Protein AF-A0A8X6HDX8-F1 (afdb_monomer)

Mean predicted aligned error: 4.6 Å

Radius of gyration: 15.34 Å; Cα contacts (8 Å, |Δi|>4): 33; chains: 1; bounding box: 42×24×36 Å

Secondary structure (DSSP, 8-state):
-HHHHHHTT---HHHHHHHHHHHHHHHHHHHHHHHH---HHHIIIIIHHHHHHHHHHHHHHHHHHHHS-HHHHHHHHH-

Sequence (79 aa):
MLCRKIQRRKSSLQDLYKIYQMLKMVPMLVEALTKDFPHRCVEEIFVSDFQGIMDDCEKFVDMISQTLDFDAIEIKNLL

Solvent-accessible surface area (backbone atoms only — not comparable to full-atom values): 4636 Å² total; per-residue (Å²): 115,65,69,61,26,50,76,66,73,67,56,50,72,69,56,52,48,53,52,44,54,53,59,69,44,46,64,59,51,43,52,49,44,58,70,78,44,79,44,67,67,48,45,67,62,47,42,49,50,51,49,52,52,47,65,76,39,43,68,58,48,50,52,48,69,75,68,55,69,60,67,66,51,55,57,62,75,77,108

Structure (mmCIF, N/CA/C/O backbone):
data_AF-A0A8X6HDX8-F1
#
_entry.id   AF-A0A8X6HDX8-F1
#
loop_
_atom_site.group_PDB
_atom_site.id
_atom_site.type_symbol
_atom_site.label_atom_id
_atom_site.label_alt_id
_atom_site.label_comp_id
_atom_site.label_asym_id
_atom_site.label_entity_id
_atom_site.label_seq_id
_atom_site.pdbx_PDB_ins_code
_atom_site.Cartn_x
_atom_site.Cartn_y
_atom_site.Cartn_z
_atom_site.occupancy
_atom_site.B_iso_or_equiv
_atom_site.auth_seq_id
_atom_site.auth_comp_id
_atom_site.auth_asym_id
_atom_site.auth_atom_id
_atom_site.pdbx_PDB_model_num
ATOM 1 N N . MET A 1 1 ? -5.828 14.230 1.677 1.00 70.31 1 MET A N 1
ATOM 2 C CA . MET A 1 1 ? -6.849 14.505 2.724 1.00 70.31 1 MET A CA 1
ATOM 3 C C . MET A 1 1 ? -6.958 13.388 3.766 1.00 70.31 1 MET A C 1
ATOM 5 O O . MET A 1 1 ? -7.081 13.724 4.936 1.00 70.31 1 MET A O 1
ATOM 9 N N . LEU A 1 2 ? -6.859 12.103 3.393 1.00 87.56 2 LEU A N 1
ATOM 10 C CA . LEU A 1 2 ? -6.935 10.971 4.336 1.00 87.56 2 LEU A CA 1
ATOM 11 C C . LEU A 1 2 ? -5.720 10.870 5.276 1.00 87.56 2 LEU A C 1
ATOM 13 O O . LEU A 1 2 ? -5.905 10.800 6.486 1.00 87.56 2 LEU A O 1
ATOM 17 N N . CYS A 1 3 ? -4.490 11.011 4.766 1.00 87.56 3 CYS A N 1
ATOM 18 C CA . CYS A 1 3 ? -3.285 10.975 5.612 1.00 87.56 3 CYS A CA 1
ATOM 19 C C . CYS A 1 3 ? -3.305 12.056 6.708 1.00 87.56 3 CYS A C 1
ATOM 21 O O . CYS A 1 3 ? -2.980 11.786 7.859 1.00 87.56 3 CYS A O 1
ATOM 23 N N . ARG A 1 4 ? -3.801 13.266 6.395 1.00 93.44 4 ARG A N 1
ATOM 24 C CA . ARG A 1 4 ? -3.996 14.332 7.397 1.00 93.44 4 ARG A CA 1
ATOM 25 C C . ARG A 1 4 ? -5.039 13.961 8.458 1.00 93.44 4 ARG A C 1
ATOM 27 O O . ARG A 1 4 ? -4.905 14.386 9.601 1.00 93.44 4 ARG A O 1
ATOM 34 N N . LYS A 1 5 ? -6.087 13.206 8.103 1.00 93.19 5 LYS A N 1
ATOM 35 C CA . LYS A 1 5 ? -7.075 12.715 9.078 1.00 93.19 5 LYS A CA 1
ATOM 36 C C . LYS A 1 5 ? -6.458 11.677 10.013 1.00 93.19 5 LYS A C 1
ATOM 38 O O . LYS A 1 5 ? -6.684 11.780 11.214 1.00 93.19 5 LYS A O 1
ATOM 43 N N . ILE A 1 6 ? -5.650 10.756 9.480 1.00 90.44 6 ILE A N 1
ATOM 44 C CA . ILE A 1 6 ? -4.901 9.773 10.280 1.00 90.44 6 ILE A CA 1
ATOM 45 C C . ILE A 1 6 ? -3.966 10.493 11.252 1.00 90.44 6 ILE A C 1
ATOM 47 O O . ILE A 1 6 ? -4.047 10.271 12.457 1.00 90.44 6 ILE A O 1
ATOM 51 N N . GLN A 1 7 ? -3.160 11.437 10.754 1.00 93.69 7 GLN A N 1
ATOM 52 C CA . GLN A 1 7 ? -2.249 12.239 11.581 1.00 93.69 7 GLN A CA 1
ATOM 53 C C . GLN A 1 7 ? -2.974 12.967 12.722 1.00 93.69 7 GLN A C 1
ATOM 55 O O . GLN A 1 7 ? -2.467 13.045 13.836 1.00 93.69 7 GLN A O 1
ATOM 60 N N . ARG A 1 8 ? -4.183 13.481 12.465 1.00 96.31 8 ARG A N 1
ATOM 61 C CA . ARG A 1 8 ? -5.013 14.173 13.465 1.00 96.31 8 ARG A CA 1
ATOM 62 C C . ARG A 1 8 ? -5.838 13.231 14.351 1.00 96.31 8 ARG A C 1
ATOM 64 O O . ARG A 1 8 ? -6.615 13.735 15.156 1.00 96.31 8 ARG A O 1
ATOM 71 N N . ARG A 1 9 ? -5.727 11.906 14.186 1.00 91.44 9 ARG A N 1
ATOM 72 C CA . ARG A 1 9 ? -6.571 10.887 14.845 1.00 91.44 9 ARG A CA 1
ATOM 73 C C . ARG A 1 9 ? -8.078 11.112 14.639 1.00 91.44 9 ARG A C 1
ATOM 75 O O . ARG A 1 9 ? -8.884 10.867 15.527 1.00 91.44 9 ARG A O 1
ATOM 82 N N . LYS A 1 10 ? -8.458 11.606 13.456 1.00 94.25 10 LYS A N 1
ATOM 83 C CA . LYS A 1 10 ? -9.851 11.877 13.040 1.00 94.25 10 LYS A CA 1
ATOM 84 C C . LYS A 1 10 ? -10.292 11.021 11.843 1.00 94.25 10 LYS A C 1
ATOM 86 O O . LYS A 1 10 ? -11.211 11.401 11.123 1.00 94.25 10 LYS A O 1
ATOM 91 N N . SER A 1 11 ? -9.593 9.924 11.567 1.00 92.69 11 SER A N 1
ATOM 92 C CA . SER A 1 11 ? -9.937 8.968 10.509 1.00 92.69 11 SER A CA 1
ATOM 93 C C . SER A 1 11 ? -10.989 7.971 10.994 1.00 92.69 11 SER A C 1
ATOM 95 O O . SER A 1 11 ? -10.842 7.414 12.080 1.00 92.69 11 SER A O 1
ATOM 97 N N . SER A 1 12 ? -12.022 7.726 10.186 1.00 93.38 12 SER A N 1
ATOM 98 C CA . SER A 1 12 ? -12.982 6.636 10.419 1.00 93.38 12 SER A CA 1
ATOM 99 C C . SER A 1 12 ? -12.468 5.300 9.863 1.00 93.38 12 SER A C 1
ATOM 101 O O . SER A 1 12 ? -11.557 5.286 9.037 1.00 93.38 12 SER A O 1
ATOM 103 N N . LEU A 1 13 ? -13.095 4.174 10.236 1.00 91.06 13 LEU A N 1
ATOM 10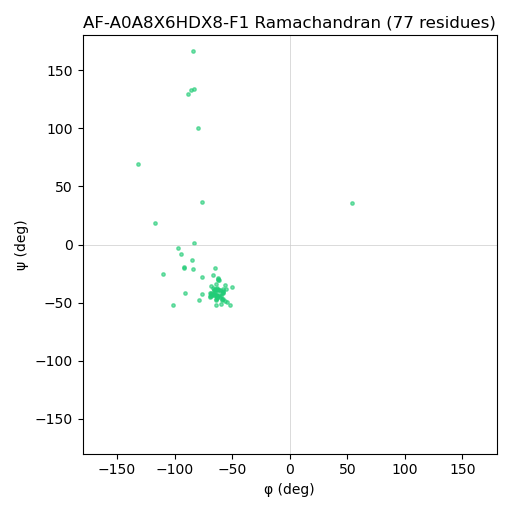4 C CA . LEU A 1 13 ? -12.817 2.870 9.606 1.00 91.06 13 LEU A CA 1
ATOM 105 C C . LEU A 1 13 ? -13.028 2.907 8.085 1.00 91.06 13 LEU A C 1
ATOM 107 O O . LEU A 1 13 ? -12.253 2.317 7.344 1.00 91.06 13 LEU A O 1
ATOM 111 N N . GLN A 1 14 ? -14.012 3.674 7.603 1.00 90.19 14 GLN A N 1
ATOM 112 C CA . GLN A 1 14 ? -14.229 3.869 6.169 1.00 90.19 14 GLN A CA 1
ATOM 113 C C . GLN A 1 14 ? -13.063 4.618 5.501 1.00 90.19 14 GLN A C 1
ATOM 115 O O . GLN A 1 14 ? -12.702 4.305 4.369 1.00 90.19 14 GLN A O 1
ATOM 120 N N . ASP A 1 15 ? -12.4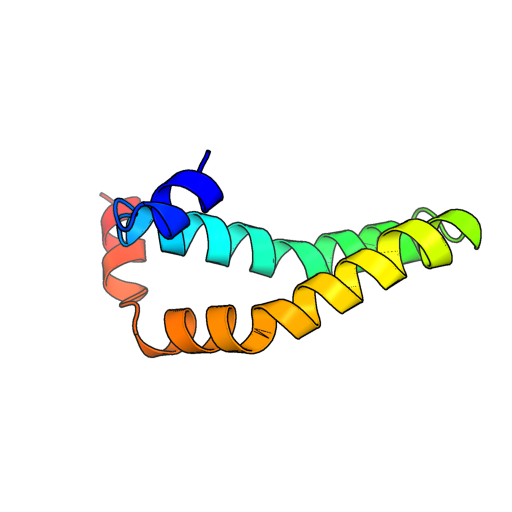71 5.610 6.175 1.00 93.38 15 ASP A N 1
ATOM 121 C CA . ASP A 1 15 ? -11.285 6.304 5.664 1.00 93.38 15 ASP A CA 1
ATOM 122 C C . ASP A 1 15 ? -10.091 5.333 5.553 1.00 93.38 15 ASP A C 1
ATOM 124 O O . ASP A 1 15 ? -9.356 5.394 4.568 1.00 93.38 15 ASP A O 1
ATOM 128 N N . LEU A 1 16 ? -9.922 4.421 6.520 1.00 93.62 16 LEU A N 1
ATOM 129 C CA . LEU A 1 16 ? -8.872 3.392 6.497 1.00 93.62 16 LEU A CA 1
ATOM 130 C C . LEU A 1 16 ? -9.124 2.336 5.413 1.00 93.62 16 LEU A C 1
ATOM 132 O O . LEU A 1 16 ? -8.203 1.987 4.678 1.00 93.62 16 LEU A O 1
ATOM 136 N N . TYR A 1 17 ? -10.374 1.899 5.247 1.00 92.88 17 TYR A N 1
ATOM 137 C CA . TYR A 1 17 ? -10.773 0.970 4.190 1.00 92.88 17 TYR A CA 1
ATOM 138 C C . TYR A 1 17 ? -10.506 1.536 2.788 1.00 92.88 17 TYR A C 1
ATOM 140 O O . TYR A 1 17 ? -9.997 0.828 1.926 1.00 92.88 17 TYR A O 1
ATOM 148 N N . LYS A 1 18 ? -10.743 2.834 2.557 1.00 92.50 18 LYS A N 1
ATOM 149 C CA . LYS A 1 18 ? -10.408 3.481 1.273 1.00 92.50 18 LYS A CA 1
ATOM 150 C C . LYS A 1 18 ? -8.911 3.440 0.962 1.00 92.50 18 LYS A C 1
ATOM 152 O O . LYS A 1 18 ? -8.534 3.261 -0.191 1.00 92.50 18 LYS A O 1
ATOM 157 N N . ILE A 1 19 ? -8.058 3.625 1.971 1.00 94.31 19 ILE A N 1
ATOM 158 C CA . ILE A 1 19 ? -6.599 3.530 1.799 1.00 94.31 19 ILE A CA 1
ATOM 159 C C . ILE A 1 19 ? -6.207 2.086 1.502 1.00 94.31 19 ILE A C 1
ATOM 161 O O . ILE A 1 19 ? -5.447 1.849 0.571 1.00 94.31 19 ILE A O 1
ATOM 165 N N . TYR A 1 20 ? -6.775 1.130 2.238 1.00 94.75 20 TYR A N 1
ATOM 166 C CA . TYR A 1 20 ? -6.585 -0.295 1.988 1.00 94.75 20 TYR A CA 1
ATOM 167 C C . TYR A 1 20 ? -6.942 -0.680 0.546 1.00 94.75 20 TYR A C 1
ATOM 169 O O . TYR A 1 20 ? -6.131 -1.295 -0.141 1.00 94.75 20 TYR A O 1
ATOM 177 N N . GLN A 1 21 ? -8.113 -0.259 0.058 1.00 93.38 21 GLN A N 1
ATOM 178 C CA . GLN A 1 21 ? -8.536 -0.513 -1.320 1.00 93.38 21 GLN A 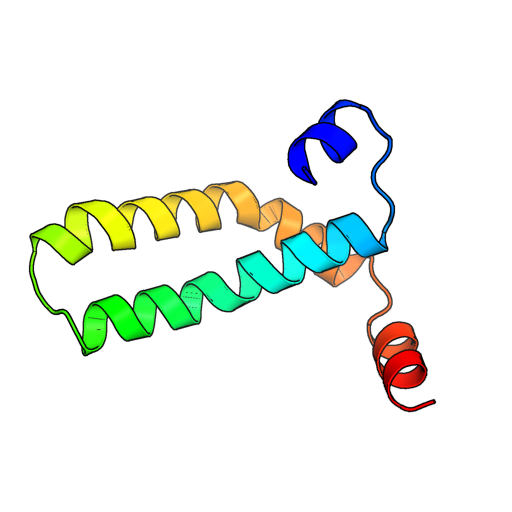CA 1
ATOM 179 C C . GLN A 1 21 ? -7.560 0.092 -2.334 1.00 93.38 21 GLN A C 1
ATOM 181 O O . GLN A 1 21 ? -7.190 -0.579 -3.290 1.00 93.38 21 GLN A O 1
ATOM 186 N N . MET A 1 22 ? -7.104 1.332 -2.114 1.00 94.12 22 MET A N 1
ATOM 187 C CA . MET A 1 22 ? -6.111 1.960 -2.991 1.00 94.12 22 MET A CA 1
ATOM 188 C C . MET A 1 22 ? -4.802 1.168 -3.035 1.00 94.12 22 MET A C 1
ATOM 190 O O . MET A 1 22 ? -4.304 0.908 -4.125 1.00 94.12 22 MET A O 1
ATOM 194 N N . LEU A 1 23 ? -4.288 0.730 -1.884 1.00 95.00 23 LEU A N 1
ATOM 195 C CA . LEU A 1 23 ? -3.070 -0.082 -1.807 1.00 95.00 23 LEU A CA 1
ATOM 196 C C . LEU A 1 23 ? -3.237 -1.436 -2.508 1.00 95.00 23 LEU A C 1
ATOM 198 O O . LEU A 1 23 ? -2.340 -1.873 -3.218 1.00 95.00 23 LEU A O 1
ATOM 202 N N . LYS A 1 24 ? -4.408 -2.074 -2.396 1.00 94.00 24 LYS A N 1
ATOM 203 C CA . LYS A 1 24 ? -4.700 -3.330 -3.107 1.00 94.00 24 LYS A CA 1
ATOM 204 C C . LYS A 1 24 ? -4.738 -3.187 -4.634 1.00 94.00 24 LYS A C 1
ATOM 206 O O . LYS A 1 24 ? -4.561 -4.192 -5.314 1.00 94.00 24 LYS A O 1
ATOM 211 N N . MET A 1 25 ? -4.929 -1.983 -5.180 1.00 94.31 25 MET A N 1
ATOM 212 C CA . MET A 1 25 ? -4.876 -1.744 -6.631 1.00 94.31 25 MET A CA 1
ATOM 213 C C . MET A 1 25 ? -3.456 -1.517 -7.162 1.00 94.31 25 MET A 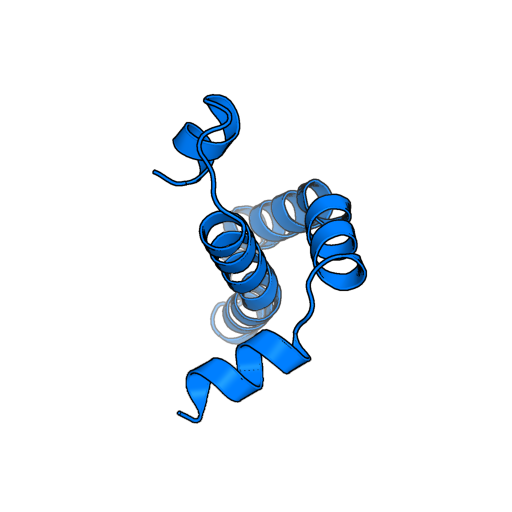C 1
ATOM 215 O O . MET A 1 25 ? -3.223 -1.693 -8.357 1.00 94.31 25 MET A O 1
ATOM 219 N N . VAL A 1 26 ? -2.505 -1.126 -6.308 1.00 94.94 26 VAL A N 1
ATOM 220 C CA . VAL A 1 26 ? -1.133 -0.802 -6.735 1.00 94.94 26 VAL A CA 1
ATOM 221 C C . VAL A 1 26 ? -0.444 -1.974 -7.451 1.00 94.94 26 VAL A C 1
ATOM 223 O O . VAL A 1 26 ? 0.146 -1.719 -8.497 1.00 94.94 26 VAL A O 1
ATOM 226 N N . PRO A 1 27 ? -0.566 -3.248 -7.017 1.00 94.19 27 PRO A N 1
ATOM 227 C CA . PRO A 1 27 ? 0.015 -4.373 -7.754 1.00 94.19 27 PRO A CA 1
ATOM 228 C C . PRO A 1 27 ? -0.495 -4.492 -9.196 1.00 94.19 27 PRO A C 1
ATOM 230 O O . PRO A 1 27 ? 0.292 -4.734 -10.105 1.00 94.19 27 PRO A O 1
ATOM 233 N N . MET A 1 28 ? -1.791 -4.254 -9.426 1.00 94.44 28 MET A N 1
ATOM 234 C CA . MET A 1 28 ? -2.367 -4.270 -10.777 1.00 94.44 28 MET A CA 1
ATOM 235 C C . MET A 1 28 ? -1.825 -3.123 -11.635 1.00 94.44 28 MET A C 1
ATOM 237 O O . MET A 1 28 ? -1.598 -3.289 -12.831 1.00 94.44 28 MET A O 1
ATOM 241 N N . LEU A 1 29 ? -1.611 -1.953 -11.027 1.00 94.12 29 LEU A N 1
ATOM 242 C CA . LEU A 1 29 ? -0.994 -0.817 -11.706 1.00 94.12 29 LEU A CA 1
ATOM 243 C C . LEU A 1 29 ? 0.465 -1.115 -12.070 1.00 94.12 29 LEU A C 1
ATOM 245 O O . LEU A 1 29 ? 0.875 -0.814 -13.186 1.00 94.12 29 LEU A O 1
ATOM 249 N N . VAL A 1 30 ? 1.230 -1.716 -11.155 1.00 94.81 30 VAL A N 1
ATOM 250 C CA . VAL A 1 30 ? 2.613 -2.140 -11.407 1.00 94.81 30 VAL A CA 1
ATOM 251 C C . VAL A 1 30 ? 2.661 -3.135 -12.564 1.00 94.81 30 VAL A C 1
ATOM 253 O O . VAL A 1 30 ? 3.423 -2.923 -13.502 1.00 94.81 30 VAL A O 1
ATOM 256 N N . GLU A 1 31 ? 1.797 -4.151 -12.562 1.00 94.56 31 GLU A N 1
ATOM 257 C CA . GLU A 1 31 ? 1.712 -5.126 -13.654 1.00 94.56 31 GLU A CA 1
ATOM 258 C C . GLU A 1 31 ? 1.419 -4.452 -15.004 1.00 94.56 31 GLU A C 1
ATOM 260 O O . GLU A 1 31 ? 2.109 -4.718 -15.991 1.00 94.56 31 GLU A O 1
ATOM 265 N N . ALA A 1 32 ? 0.439 -3.544 -15.049 1.00 94.19 32 ALA A N 1
ATOM 266 C CA . ALA A 1 32 ? 0.092 -2.810 -16.264 1.00 94.19 32 ALA A CA 1
ATOM 267 C C . ALA A 1 32 ? 1.248 -1.923 -16.755 1.00 94.19 32 ALA A C 1
ATOM 269 O O . ALA A 1 32 ? 1.559 -1.915 -17.944 1.00 94.19 32 ALA A O 1
ATOM 270 N N . LEU A 1 33 ? 1.930 -1.213 -15.849 1.00 94.12 33 LEU A N 1
ATOM 271 C CA . LEU A 1 33 ? 3.087 -0.384 -16.194 1.00 94.12 33 LEU A CA 1
ATOM 272 C C . LEU A 1 33 ? 4.238 -1.228 -16.749 1.00 94.12 33 LEU A C 1
ATOM 274 O O . LEU A 1 33 ? 4.800 -0.875 -17.782 1.00 94.12 33 LEU A O 1
ATOM 278 N N . THR A 1 34 ? 4.555 -2.358 -16.116 1.00 92.56 34 THR A N 1
ATOM 279 C CA . THR A 1 34 ? 5.622 -3.256 -16.574 1.00 92.56 34 THR A CA 1
ATOM 280 C C . THR A 1 34 ? 5.296 -3.891 -17.927 1.00 92.56 34 THR A C 1
ATOM 282 O O . THR A 1 34 ? 6.183 -4.037 -18.767 1.00 92.56 34 THR A O 1
ATOM 285 N N . LYS A 1 35 ? 4.033 -4.266 -18.157 1.00 93.75 35 LYS A N 1
ATOM 286 C CA . LYS A 1 35 ? 3.606 -4.958 -19.378 1.00 93.75 35 LYS A CA 1
ATOM 287 C C . LYS A 1 35 ? 3.433 -4.019 -20.570 1.00 93.75 35 LYS A C 1
ATOM 289 O O . LYS A 1 35 ? 3.914 -4.327 -21.659 1.00 93.75 35 LYS A O 1
ATOM 294 N N . ASP A 1 36 ? 2.742 -2.901 -20.370 1.00 94.06 36 ASP A N 1
ATOM 295 C CA . ASP A 1 36 ? 2.323 -2.016 -21.461 1.00 94.06 36 ASP A CA 1
ATOM 296 C C . ASP A 1 36 ? 3.352 -0.903 -21.732 1.00 94.06 36 ASP A C 1
ATOM 298 O O . ASP A 1 36 ? 3.383 -0.343 -22.829 1.00 94.06 36 ASP A O 1
ATOM 302 N N . PHE A 1 37 ? 4.238 -0.613 -20.768 1.00 92.50 37 PHE A N 1
ATOM 303 C CA . PHE A 1 37 ? 5.273 0.421 -20.870 1.00 92.50 37 PHE A CA 1
ATOM 304 C C . PHE A 1 37 ? 6.658 -0.100 -20.437 1.00 92.50 37 PHE A C 1
ATOM 306 O O . PHE A 1 37 ? 7.205 0.364 -19.434 1.00 92.50 37 PHE A O 1
ATOM 313 N N . PRO A 1 38 ? 7.295 -1.001 -21.214 1.00 87.75 38 PRO A N 1
ATOM 314 C CA . PRO A 1 38 ? 8.558 -1.664 -20.860 1.00 87.75 38 PRO A CA 1
ATOM 315 C C . PRO A 1 38 ? 9.792 -0.751 -21.032 1.00 87.75 38 PRO A C 1
ATOM 317 O O . PRO A 1 38 ? 10.857 -1.165 -21.493 1.00 87.75 38 PRO A O 1
ATOM 320 N N . HIS A 1 39 ? 9.652 0.536 -20.724 1.00 94.44 39 HIS A N 1
ATOM 321 C CA . HIS A 1 39 ? 10.743 1.495 -20.744 1.00 94.44 39 HIS A CA 1
ATOM 322 C C . HIS A 1 39 ? 11.442 1.494 -19.388 1.00 94.44 39 HIS A C 1
ATOM 324 O O . HIS A 1 39 ? 10.809 1.712 -18.361 1.00 94.44 39 HIS A O 1
ATOM 330 N N . ARG A 1 40 ? 12.772 1.371 -19.394 1.00 91.81 40 ARG A N 1
ATOM 331 C CA . ARG A 1 40 ? 13.605 1.383 -18.180 1.00 91.81 40 ARG A CA 1
ATOM 332 C C . ARG A 1 40 ? 13.321 2.564 -17.238 1.00 91.81 40 ARG A C 1
ATOM 334 O O . ARG A 1 40 ? 13.329 2.403 -16.029 1.00 91.81 40 ARG A O 1
ATOM 341 N N . CYS A 1 41 ? 13.021 3.738 -17.794 1.00 93.12 41 CYS A N 1
ATOM 342 C CA . CYS A 1 41 ? 12.643 4.925 -17.021 1.00 93.12 41 CYS A CA 1
ATOM 343 C C . CYS A 1 41 ? 11.335 4.722 -16.231 1.00 93.12 41 CYS A C 1
ATOM 345 O O . CYS A 1 41 ? 11.221 5.177 -15.098 1.00 93.12 41 CYS A O 1
ATOM 347 N N . VAL A 1 42 ? 10.357 4.013 -16.807 1.00 93.69 42 VAL A N 1
ATOM 348 C CA . VAL A 1 42 ? 9.092 3.697 -16.126 1.00 93.69 42 VAL A CA 1
ATOM 349 C C . VAL A 1 42 ? 9.332 2.715 -14.983 1.00 93.69 42 VAL A C 1
ATOM 351 O O . VAL A 1 42 ? 8.798 2.893 -13.891 1.00 93.69 42 VAL A O 1
ATOM 354 N N . GLU A 1 43 ? 10.176 1.714 -15.214 1.00 92.00 43 GLU A N 1
ATOM 355 C CA . GLU A 1 43 ? 10.546 0.729 -14.201 1.00 92.00 43 GLU A CA 1
ATOM 356 C C . GLU A 1 43 ? 11.296 1.370 -13.020 1.00 92.00 43 GLU A C 1
ATOM 358 O O . GLU A 1 43 ? 10.888 1.228 -11.867 1.00 92.00 43 GLU A O 1
ATOM 363 N N . GLU A 1 44 ? 12.350 2.140 -13.301 1.00 92.88 44 GLU A N 1
ATOM 364 C CA . GLU A 1 44 ? 13.196 2.744 -12.267 1.00 92.88 44 GLU A CA 1
ATOM 365 C C . GLU A 1 44 ? 12.477 3.842 -11.471 1.00 92.88 44 GLU A C 1
ATOM 367 O O . GLU A 1 44 ? 12.717 3.962 -10.274 1.00 92.88 44 GLU A O 1
ATOM 372 N N . ILE A 1 45 ? 11.602 4.636 -12.103 1.00 92.56 45 ILE A N 1
ATOM 373 C CA . ILE A 1 45 ? 10.933 5.767 -11.435 1.00 92.56 45 ILE A CA 1
ATOM 374 C C . ILE A 1 45 ? 9.599 5.360 -10.814 1.00 92.56 45 ILE A C 1
ATOM 376 O O . ILE A 1 45 ? 9.278 5.808 -9.724 1.00 92.56 45 ILE A O 1
ATOM 380 N N . PHE A 1 46 ? 8.783 4.554 -11.496 1.00 93.94 46 PHE A N 1
ATOM 381 C CA . PHE A 1 46 ? 7.432 4.255 -11.014 1.00 93.94 46 PHE A CA 1
ATOM 382 C C . PHE A 1 46 ? 7.354 2.891 -10.346 1.00 93.94 46 PHE A C 1
ATOM 384 O O . PHE A 1 46 ? 6.865 2.798 -9.225 1.00 93.94 46 PHE A O 1
ATOM 391 N N . VAL A 1 47 ? 7.820 1.829 -11.009 1.00 94.81 47 VAL A N 1
ATOM 392 C CA . VAL A 1 47 ? 7.664 0.461 -10.485 1.00 94.81 47 VAL A CA 1
ATOM 393 C C . VAL A 1 47 ? 8.438 0.288 -9.180 1.00 94.81 47 VAL A C 1
ATOM 395 O O . VAL A 1 47 ? 7.865 -0.183 -8.200 1.00 94.81 47 VAL A O 1
ATOM 398 N N . SER A 1 48 ? 9.697 0.732 -9.141 1.00 94.12 48 SER A N 1
ATOM 399 C CA . SER A 1 48 ? 10.519 0.689 -7.925 1.00 94.12 48 SER A CA 1
ATOM 400 C C . SER A 1 48 ? 9.890 1.479 -6.770 1.00 94.12 48 SER A C 1
ATOM 402 O O . SER A 1 48 ? 9.784 0.964 -5.656 1.00 94.12 48 SER A O 1
ATOM 404 N N . ASP A 1 49 ? 9.421 2.703 -7.031 1.00 94.81 49 ASP A N 1
ATOM 405 C CA . ASP A 1 49 ? 8.798 3.552 -6.008 1.00 94.81 49 ASP A CA 1
ATOM 406 C C . ASP A 1 49 ? 7.489 2.945 -5.486 1.00 94.81 49 ASP A C 1
ATOM 408 O O . ASP A 1 49 ? 7.242 2.927 -4.278 1.00 94.81 49 ASP A O 1
ATOM 412 N N . PHE A 1 50 ? 6.650 2.401 -6.373 1.00 95.69 50 PHE A N 1
ATOM 413 C CA . PHE A 1 50 ? 5.414 1.735 -5.968 1.00 95.69 50 PHE A CA 1
ATOM 414 C C . PHE A 1 50 ? 5.675 0.469 -5.158 1.00 95.69 50 PHE A C 1
ATOM 416 O O . PHE A 1 50 ? 4.963 0.235 -4.181 1.00 95.69 50 PHE A O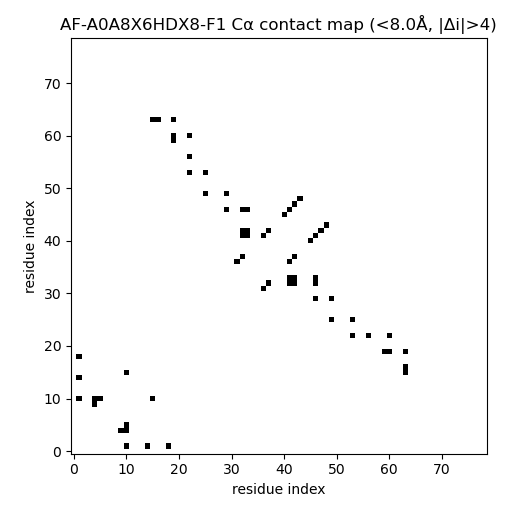 1
ATOM 423 N N . GLN A 1 51 ? 6.692 -0.316 -5.518 1.00 94.38 51 GLN A N 1
ATOM 424 C CA . GLN A 1 51 ? 7.072 -1.492 -4.744 1.00 94.38 51 GLN A CA 1
ATOM 425 C C . GLN A 1 51 ? 7.536 -1.093 -3.338 1.00 94.38 51 GLN A C 1
ATOM 427 O O . GLN A 1 51 ? 7.033 -1.641 -2.362 1.00 94.38 51 GLN A O 1
ATOM 432 N N . GLY A 1 52 ? 8.385 -0.066 -3.218 1.00 95.38 52 GLY A N 1
ATOM 433 C CA . GLY A 1 52 ? 8.810 0.451 -1.914 1.00 95.38 52 GLY A CA 1
ATOM 434 C C . GLY A 1 52 ? 7.640 0.937 -1.051 1.00 95.38 52 GLY A C 1
ATOM 435 O O . GLY A 1 52 ? 7.562 0.614 0.131 1.00 95.38 52 GLY A O 1
ATOM 436 N N . ILE A 1 53 ? 6.669 1.640 -1.647 1.00 93.81 53 ILE A N 1
ATOM 437 C CA . ILE A 1 53 ? 5.448 2.066 -0.940 1.00 93.81 53 ILE A CA 1
ATOM 438 C C . ILE A 1 53 ? 4.628 0.862 -0.459 1.00 93.81 53 ILE A C 1
ATOM 440 O O . ILE A 1 53 ? 4.049 0.910 0.629 1.00 93.81 53 ILE A O 1
ATOM 444 N N . MET A 1 54 ? 4.535 -0.198 -1.265 1.00 95.56 54 MET A N 1
ATOM 445 C CA . MET A 1 54 ? 3.801 -1.409 -0.896 1.00 95.56 54 MET A CA 1
ATOM 4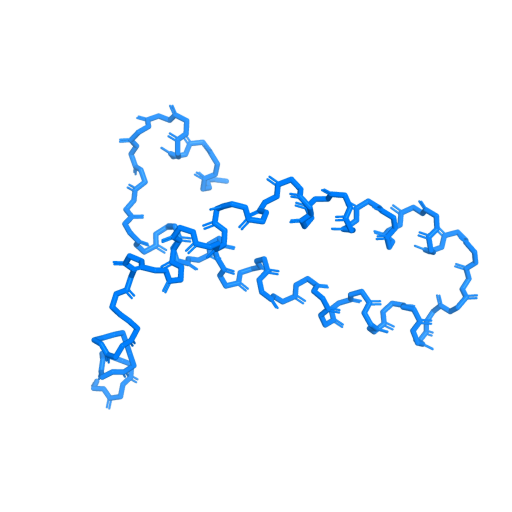46 C C . MET A 1 54 ? 4.462 -2.135 0.270 1.00 95.56 54 MET A C 1
ATOM 448 O O . MET A 1 54 ? 3.757 -2.518 1.204 1.00 95.56 54 MET A O 1
ATOM 452 N N . ASP A 1 55 ? 5.787 -2.241 0.252 1.00 96.38 55 ASP A N 1
ATOM 453 C CA . ASP A 1 55 ? 6.567 -2.846 1.330 1.00 96.38 55 ASP A CA 1
ATOM 454 C C . ASP A 1 55 ? 6.401 -2.039 2.634 1.00 96.38 55 ASP A C 1
ATOM 456 O O . ASP A 1 55 ? 6.094 -2.596 3.691 1.00 96.38 55 ASP A O 1
ATOM 460 N N . ASP A 1 56 ? 6.470 -0.705 2.555 1.00 96.62 56 ASP A N 1
ATOM 461 C CA . ASP A 1 56 ? 6.233 0.189 3.698 1.00 96.62 56 ASP A CA 1
ATOM 462 C C . ASP A 1 56 ? 4.808 0.060 4.273 1.00 96.62 56 ASP A C 1
ATOM 464 O O . ASP A 1 56 ? 4.575 0.268 5.471 1.00 96.62 56 ASP A O 1
ATOM 468 N N . CYS A 1 57 ? 3.834 -0.278 3.424 1.00 95.94 57 CYS A N 1
ATOM 469 C CA . CYS A 1 57 ? 2.423 -0.376 3.790 1.00 95.94 57 CYS A CA 1
ATOM 470 C C . CYS A 1 57 ? 1.953 -1.801 4.121 1.00 95.94 57 CYS A C 1
ATOM 472 O O . CYS A 1 57 ? 0.795 -1.958 4.521 1.00 95.94 57 CYS A O 1
ATOM 474 N N . GLU A 1 58 ? 2.803 -2.824 4.008 1.00 96.44 58 GLU A N 1
ATOM 475 C CA . GLU A 1 58 ? 2.434 -4.238 4.175 1.00 96.44 58 GLU A CA 1
ATOM 476 C C . GLU A 1 58 ? 1.695 -4.481 5.501 1.00 96.44 58 GLU A C 1
ATOM 478 O O . GLU A 1 58 ? 0.551 -4.938 5.527 1.00 96.44 58 GLU A O 1
ATOM 483 N N . LYS A 1 59 ? 2.276 -4.024 6.617 1.00 96.75 59 LYS A N 1
ATOM 484 C CA . LYS A 1 59 ? 1.680 -4.188 7.955 1.00 96.75 59 LYS A CA 1
ATOM 485 C C . LYS A 1 59 ? 0.332 -3.488 8.109 1.00 96.75 59 LYS A C 1
ATOM 487 O O . LYS A 1 59 ? -0.511 -3.934 8.886 1.00 96.75 59 LYS A O 1
ATOM 492 N N . PHE A 1 60 ? 0.121 -2.376 7.404 1.00 95.25 60 PHE A N 1
ATOM 493 C CA . PHE A 1 60 ? -1.173 -1.697 7.406 1.00 95.25 60 PHE A CA 1
ATOM 494 C C . PHE A 1 60 ? -2.221 -2.535 6.667 1.00 95.25 60 PHE A C 1
ATOM 496 O O . PHE A 1 60 ? -3.340 -2.692 7.159 1.00 95.25 60 PHE A O 1
ATOM 503 N N . VAL A 1 61 ? -1.856 -3.092 5.511 1.00 95.81 61 VAL A N 1
ATOM 504 C CA . VAL A 1 61 ? -2.730 -3.967 4.720 1.00 95.81 61 VAL A CA 1
ATOM 505 C C . VAL A 1 61 ? -3.105 -5.217 5.516 1.00 95.81 61 VAL A C 1
ATOM 507 O O . VAL A 1 61 ? -4.286 -5.575 5.556 1.00 95.81 61 VAL A O 1
ATOM 510 N N . ASP A 1 62 ? -2.142 -5.830 6.199 1.00 96.69 62 ASP A N 1
ATOM 511 C CA . ASP A 1 62 ? -2.368 -7.003 7.046 1.00 96.69 62 ASP A CA 1
ATOM 512 C C . ASP A 1 62 ? -3.285 -6.691 8.224 1.00 96.69 62 ASP A C 1
ATOM 514 O O . ASP A 1 62 ? -4.268 -7.397 8.452 1.00 96.69 62 ASP A O 1
ATOM 518 N N . MET A 1 63 ? -3.024 -5.589 8.932 1.00 96.25 63 MET A N 1
ATOM 519 C CA . MET A 1 63 ? -3.852 -5.151 10.053 1.00 96.25 63 MET A CA 1
ATOM 520 C C . MET A 1 63 ? -5.311 -4.972 9.625 1.00 96.25 63 MET A C 1
ATOM 522 O O . MET A 1 63 ? -6.206 -5.488 10.290 1.00 96.25 63 MET A O 1
ATOM 526 N N . ILE A 1 64 ? -5.575 -4.267 8.520 1.00 95.62 64 ILE A N 1
ATOM 527 C CA . ILE A 1 64 ? -6.949 -4.077 8.032 1.00 95.62 64 ILE A CA 1
ATOM 528 C C . ILE A 1 64 ? -7.564 -5.414 7.605 1.00 95.62 64 ILE A C 1
ATOM 530 O O . ILE A 1 64 ? -8.710 -5.677 7.952 1.00 95.62 64 ILE A O 1
ATOM 534 N N . SER A 1 65 ? -6.802 -6.282 6.931 1.00 93.44 65 SER A N 1
ATOM 535 C CA . SER A 1 65 ? -7.291 -7.599 6.488 1.00 93.44 65 SER A CA 1
ATOM 536 C C . SER A 1 65 ? -7.699 -8.515 7.647 1.00 93.44 65 SER A C 1
ATOM 538 O O . SER A 1 65 ? -8.587 -9.342 7.484 1.00 93.44 65 SER A O 1
ATOM 540 N N . GLN A 1 66 ? -7.066 -8.371 8.812 1.00 94.69 66 GLN A N 1
ATOM 541 C CA . GLN A 1 66 ? -7.344 -9.192 9.996 1.00 94.69 66 GLN A CA 1
ATOM 542 C C . GLN A 1 66 ? -8.395 -8.585 10.934 1.00 94.69 66 GLN A C 1
ATOM 544 O O . GLN A 1 66 ? -8.946 -9.293 11.772 1.00 94.69 66 GLN A O 1
ATOM 549 N N . THR A 1 67 ? -8.639 -7.274 10.851 1.00 92.44 67 THR A N 1
ATOM 550 C CA . THR A 1 67 ? -9.484 -6.552 11.823 1.00 92.44 67 THR A CA 1
ATOM 551 C C . THR A 1 67 ? -10.815 -6.083 11.256 1.00 92.44 67 THR A C 1
ATOM 553 O O . THR A 1 67 ? -11.758 -5.879 12.020 1.00 92.44 67 THR A O 1
ATOM 556 N N . LEU A 1 68 ? -10.901 -5.870 9.943 1.00 91.75 68 LEU A N 1
ATOM 557 C CA . LEU A 1 68 ? -12.109 -5.391 9.293 1.00 91.75 68 LEU A CA 1
ATOM 558 C C . LEU A 1 68 ? -13.029 -6.570 8.964 1.00 91.75 68 LEU A C 1
ATOM 560 O O . LEU A 1 68 ? -12.601 -7.557 8.373 1.00 91.75 68 LEU A O 1
ATOM 564 N N . ASP A 1 69 ? -14.306 -6.432 9.298 1.00 91.94 69 ASP A N 1
ATOM 565 C CA . ASP A 1 69 ? -15.345 -7.355 8.851 1.00 91.94 69 ASP A CA 1
ATOM 566 C C . ASP A 1 69 ? -15.733 -7.007 7.406 1.00 91.94 69 ASP A C 1
ATOM 568 O O . ASP A 1 69 ? -16.443 -6.028 7.154 1.00 91.94 69 ASP A O 1
ATOM 572 N N . PHE A 1 70 ? -15.197 -7.763 6.447 1.00 87.88 70 PHE A N 1
ATOM 573 C CA . PHE A 1 70 ? -15.481 -7.554 5.028 1.00 87.88 70 PHE A CA 1
ATOM 574 C C . PHE A 1 70 ? -16.866 -8.069 4.624 1.00 87.88 70 PHE A C 1
ATOM 576 O O . PHE A 1 70 ? -17.482 -7.469 3.741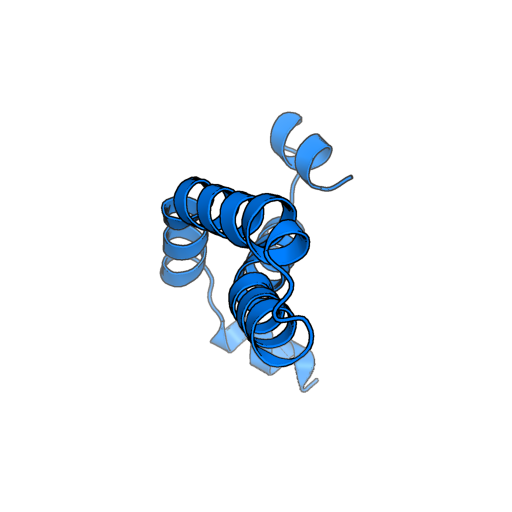 1.00 87.88 70 PHE A O 1
ATOM 583 N N . ASP A 1 71 ? -17.395 -9.084 5.310 1.00 86.00 71 ASP A N 1
ATOM 584 C CA . ASP A 1 71 ? -18.717 -9.650 5.026 1.00 86.00 71 ASP A CA 1
ATOM 585 C C . ASP A 1 71 ? -19.808 -8.608 5.317 1.00 86.00 71 ASP A C 1
ATOM 587 O O . ASP A 1 71 ? -20.705 -8.361 4.505 1.00 86.00 71 ASP A O 1
ATOM 591 N N . ALA A 1 72 ? -19.681 -7.890 6.438 1.00 81.88 72 ALA A N 1
ATOM 592 C CA . ALA A 1 72 ? -20.576 -6.784 6.776 1.00 81.88 72 ALA A CA 1
ATOM 593 C C . ALA A 1 72 ? -20.522 -5.625 5.759 1.00 81.88 72 ALA A C 1
ATOM 595 O O . ALA A 1 72 ? -21.509 -4.902 5.577 1.00 81.88 72 ALA A O 1
ATOM 596 N N . ILE A 1 73 ? -19.382 -5.421 5.092 1.00 82.31 73 ILE A N 1
ATOM 597 C CA . ILE A 1 73 ? -19.215 -4.381 4.066 1.00 82.31 73 ILE A CA 1
ATOM 598 C C . ILE A 1 73 ? -19.888 -4.793 2.758 1.00 82.31 73 ILE A C 1
ATOM 600 O O . ILE A 1 73 ? -20.548 -3.961 2.135 1.00 82.31 73 ILE A O 1
ATOM 604 N N . GLU A 1 74 ? -19.741 -6.051 2.346 1.00 75.31 74 GLU A N 1
ATOM 605 C CA . GLU A 1 74 ? -20.345 -6.570 1.118 1.00 75.31 74 GLU A CA 1
ATOM 606 C C . GLU A 1 74 ? -21.876 -6.518 1.183 1.00 75.31 74 GLU A 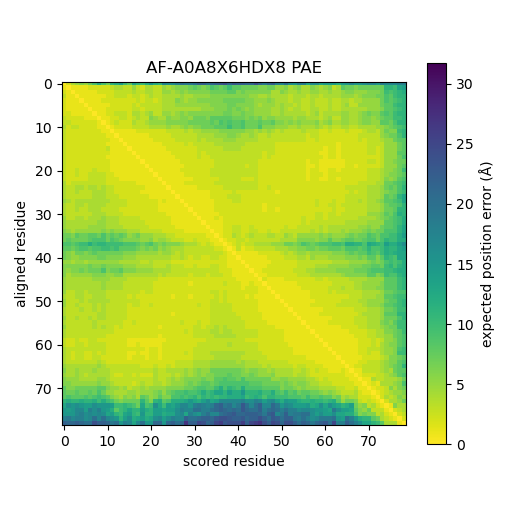C 1
ATOM 608 O O . GLU A 1 74 ? -22.513 -5.985 0.273 1.00 75.31 74 GLU A O 1
ATOM 613 N N . ILE A 1 75 ? -22.464 -6.927 2.314 1.00 71.56 75 ILE A N 1
ATOM 614 C CA . ILE A 1 75 ? -23.916 -6.858 2.547 1.00 71.56 75 ILE A CA 1
ATOM 615 C C . ILE A 1 75 ? -24.435 -5.419 2.421 1.00 71.56 75 ILE A C 1
ATOM 617 O O . ILE A 1 75 ? -25.482 -5.184 1.820 1.00 71.56 75 ILE A O 1
ATOM 621 N N . LYS A 1 76 ? -23.699 -4.435 2.948 1.00 67.62 76 LYS A N 1
ATOM 622 C CA . LYS A 1 76 ? -24.090 -3.021 2.871 1.00 67.62 76 LYS A CA 1
ATOM 623 C C . LYS A 1 76 ? -24.066 -2.459 1.445 1.00 67.62 76 LYS A C 1
ATOM 625 O O . LYS A 1 76 ? -24.768 -1.492 1.186 1.00 67.62 76 LYS A O 1
ATOM 630 N N . ASN A 1 77 ? -23.258 -3.014 0.543 1.00 62.47 77 ASN A N 1
ATOM 631 C CA . ASN A 1 77 ? -23.198 -2.562 -0.851 1.00 62.47 77 ASN A CA 1
ATOM 632 C C . ASN A 1 77 ? -24.279 -3.208 -1.739 1.00 62.47 77 ASN A C 1
ATOM 634 O O . ASN A 1 77 ? -24.484 -2.752 -2.862 1.00 62.47 77 ASN A O 1
ATOM 638 N N . LEU A 1 78 ? -24.942 -4.265 -1.255 1.00 55.62 78 LEU A N 1
ATOM 639 C CA . LEU A 1 78 ? -26.023 -4.981 -1.946 1.00 55.62 78 LEU A CA 1
ATOM 640 C C . LEU A 1 78 ? -27.433 -4.481 -1.569 1.00 55.62 78 LEU A C 1
ATOM 642 O O . LEU A 1 78 ? -28.406 -4.904 -2.193 1.00 55.62 78 LEU A O 1
ATOM 646 N N . LEU A 1 79 ? -27.541 -3.606 -0.562 1.00 48.78 79 LEU A N 1
ATOM 647 C CA . LEU A 1 79 ? -28.774 -2.980 -0.062 1.00 48.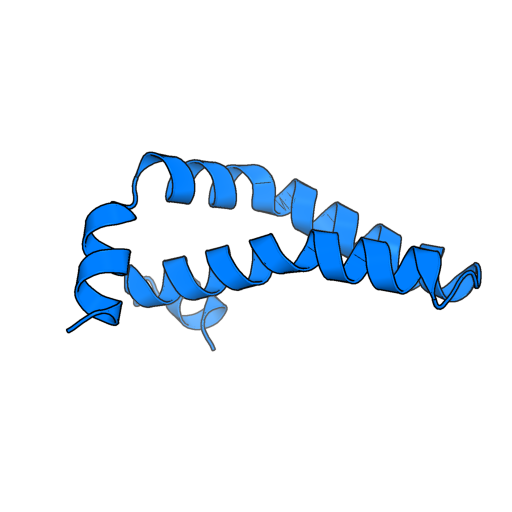78 79 LEU A CA 1
ATOM 648 C C . LEU A 1 79 ? -28.801 -1.484 -0.393 1.00 48.78 79 LEU A C 1
ATOM 650 O O . LEU A 1 79 ? -29.907 -0.980 -0.686 1.00 48.78 79 LEU A O 1
#

Nearest PDB structures (foldseek):
  3vnx-assembly1_A  TM=4.044E-01  e=6.593E+00  Ulva pertusa

Organism: Trichonephila clavata (NCBI:txid2740835)

pLDDT: mean 90.66, std 9.0, range [48.78, 96.75]

InterPro domains:
  IPR036187 DNA mismatch repair protein MutS, core domain superfamily [SSF48334] (2-73)

Foldseek 3Di:
DLVVCVVVVNHDLVSLVVVLVVLVCLVVVLVCCCVVPVDPCSCVPPNVVNVVVSVVCVVSNVVCVVPPDVVVVVVVVVD